Protein AF-A0A9D9BDE0-F1 (afdb_monomer)

Secondary structure (DSSP, 8-state):
---------------------------GGGTTTEEEPP-EEEEEEETTTTEEEEEEE---EES-----EEE--EEEEETTTTEEEEE--EEEEPPPTT----S-EESTT--EEEEEE----SEEEEEEETTEEEEEEEE-TTEEEEEE-HHHHHHHHHHHHH-SS--------

pLDDT: mean 73.69, std 22.0, range [29.47, 97.81]

Sequence (173 aa):
MKASTRRAYALLASLIANFPAIAHGGSQEQLEDLNRVPTQFHLDWKADTGVLTVTASTGCRSAHTGATLSDDLTVAIDQTANSIQISGSFLSRAQKQNRPRIGPTDCMGSKSRQITIDGVSSGTYRLLRDNKLVDDLPFQGTGFDYVIDRYQLRNRLNQGILSKGDVRGSARP

Foldseek 3Di:
DDDDDDDDDDDDDDPDPDDPPPPPDPDPVVQPQKDFAQKKWKWKAFQVFRKIKIKIKSAWDLDDDPWPWDWPWDWDADLVQQEIEIEIGTIGGDDDPPDDRDGDGDCVPMDMDMDMDGDHHFDWHFYHYPNFTLDIFGQDDRIGIDIDGSVSSVVSRVVSVVVPDDDDDDDDD

Mean predicted aligned error: 14.53 Å

Solvent-accessible surface area (backbone atoms only — not comparable to full-atom values): 10703 Å² total; per-residue (Å²): 137,90,83,87,85,89,86,78,89,82,85,83,80,77,82,74,83,74,72,82,80,80,69,86,65,77,58,74,78,75,53,75,56,43,39,79,44,69,51,26,42,34,41,41,35,36,54,89,72,15,34,37,38,39,37,40,29,47,52,64,41,66,30,86,58,94,50,65,69,50,66,60,66,44,77,50,76,39,81,88,77,30,33,35,41,41,35,70,40,45,30,27,57,62,74,65,90,91,65,80,88,75,56,64,73,34,58,75,77,45,52,72,49,77,48,78,43,74,75,50,74,75,46,68,27,39,34,24,46,79,87,36,71,67,48,77,43,69,40,49,82,77,44,35,82,48,75,45,49,42,64,58,49,51,51,40,58,50,47,64,67,55,72,80,64,78,96,71,88,74,88,76,133

Structure (mmCIF, N/CA/C/O backbone):
data_AF-A0A9D9BDE0-F1
#
_entry.id   AF-A0A9D9BDE0-F1
#
loop_
_atom_site.group_PDB
_atom_site.id
_atom_site.type_symbol
_atom_site.label_atom_id
_atom_site.label_alt_id
_atom_site.label_comp_id
_atom_site.label_asym_id
_atom_site.label_entity_id
_atom_site.label_seq_id
_atom_site.pdbx_PDB_ins_code
_atom_site.Cartn_x
_atom_site.Cartn_y
_atom_site.Cartn_z
_atom_site.occupancy
_atom_site.B_iso_or_equiv
_atom_site.auth_seq_id
_atom_site.auth_comp_id
_atom_site.auth_asym_id
_atom_site.auth_atom_id
_atom_site.pdbx_PDB_model_num
ATOM 1 N N . MET A 1 1 ? 63.501 16.754 52.890 1.00 38.00 1 MET A N 1
ATOM 2 C CA . MET A 1 1 ? 64.103 15.904 51.840 1.00 38.00 1 MET A CA 1
ATOM 3 C C . MET A 1 1 ? 63.061 15.678 50.751 1.00 38.00 1 MET A C 1
ATOM 5 O O . MET A 1 1 ? 61.961 15.256 51.071 1.00 38.00 1 MET A O 1
ATOM 9 N N . LYS A 1 2 ? 63.366 16.047 49.500 1.00 42.50 2 LYS A N 1
ATOM 10 C CA . LYS A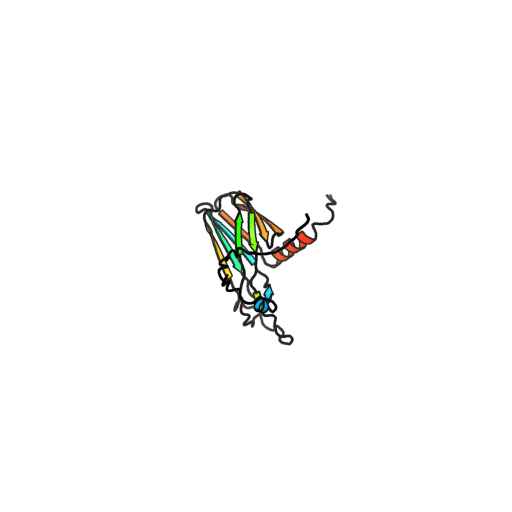 1 2 ? 62.565 15.713 48.309 1.00 42.50 2 LYS A CA 1
ATOM 11 C C . LYS A 1 2 ? 63.007 14.338 47.796 1.00 42.50 2 LYS A C 1
ATOM 13 O O . LYS A 1 2 ? 64.207 14.132 47.661 1.00 42.50 2 LYS A O 1
ATOM 18 N N . ALA A 1 3 ? 62.064 13.475 47.423 1.00 39.88 3 ALA A N 1
ATOM 19 C CA . ALA A 1 3 ? 62.286 12.402 46.455 1.00 39.88 3 ALA A CA 1
ATOM 20 C C . ALA A 1 3 ? 60.991 12.164 45.661 1.00 39.88 3 ALA A C 1
ATOM 22 O O . ALA A 1 3 ? 59.954 11.811 46.211 1.00 39.88 3 ALA A O 1
ATOM 23 N N . SER A 1 4 ? 61.068 12.438 44.361 1.00 45.25 4 SER A N 1
ATOM 24 C CA . SER A 1 4 ? 60.070 12.131 43.335 1.00 45.25 4 SER A CA 1
ATOM 25 C C . SER A 1 4 ? 60.320 10.714 42.827 1.00 45.25 4 SER A C 1
ATOM 27 O O . SER A 1 4 ? 61.485 10.394 42.622 1.00 45.25 4 SER A O 1
ATOM 29 N N . THR A 1 5 ? 59.292 9.932 42.478 1.00 45.97 5 THR A N 1
ATOM 30 C CA . THR A 1 5 ? 59.347 9.037 41.303 1.00 45.97 5 THR A CA 1
ATOM 31 C C . THR A 1 5 ? 57.932 8.733 40.796 1.00 45.97 5 THR A C 1
ATOM 33 O O . THR A 1 5 ? 57.074 8.255 41.528 1.00 45.97 5 THR A O 1
ATOM 36 N N . ARG A 1 6 ? 57.710 9.050 39.516 1.00 51.75 6 ARG A N 1
ATOM 37 C CA . ARG A 1 6 ? 56.549 8.704 38.682 1.00 51.75 6 ARG A CA 1
ATOM 38 C C . ARG A 1 6 ? 56.641 7.248 38.205 1.00 51.75 6 ARG A C 1
ATOM 40 O O . ARG A 1 6 ? 57.756 6.816 37.929 1.00 51.75 6 ARG A O 1
ATOM 47 N N . ARG A 1 7 ? 55.494 6.593 37.965 1.00 44.66 7 ARG A N 1
ATOM 48 C CA . ARG A 1 7 ? 55.167 5.578 36.917 1.00 44.66 7 ARG A CA 1
ATOM 49 C C . ARG A 1 7 ? 53.986 4.724 37.423 1.00 44.66 7 ARG A C 1
ATOM 51 O O . ARG A 1 7 ? 53.896 4.526 38.621 1.00 44.66 7 ARG A O 1
ATOM 58 N N . ALA A 1 8 ? 53.088 4.116 36.657 1.00 42.66 8 ALA A N 1
ATOM 59 C CA . ALA A 1 8 ? 52.639 4.147 35.265 1.00 42.66 8 ALA A CA 1
ATOM 60 C C . ALA A 1 8 ? 51.799 2.852 35.104 1.00 42.66 8 ALA A C 1
ATOM 62 O O . ALA A 1 8 ? 52.282 1.802 35.503 1.00 42.66 8 ALA A O 1
ATOM 63 N N . TYR A 1 9 ? 50.602 2.949 34.513 1.00 46.94 9 TYR A N 1
ATOM 64 C CA . TYR A 1 9 ? 49.805 1.888 33.860 1.00 46.94 9 TYR A CA 1
ATOM 65 C C . TYR A 1 9 ? 49.450 0.573 34.589 1.00 46.94 9 TYR A C 1
ATOM 67 O O . TYR A 1 9 ? 50.307 -0.247 34.889 1.00 46.94 9 TYR A O 1
ATOM 75 N N . ALA A 1 10 ? 48.148 0.264 34.606 1.00 45.72 10 ALA A N 1
ATOM 76 C CA . ALA A 1 10 ? 47.651 -1.024 34.111 1.00 45.72 10 ALA A CA 1
ATOM 77 C C . ALA A 1 10 ? 46.215 -0.852 33.586 1.00 45.72 10 ALA A C 1
ATOM 79 O O . ALA A 1 10 ? 45.292 -0.557 34.343 1.00 45.72 10 ALA A O 1
ATOM 80 N N . LEU A 1 11 ? 46.063 -0.984 32.265 1.00 43.41 11 LEU A N 1
ATOM 81 C CA . LEU A 1 11 ? 44.782 -1.078 31.573 1.00 43.41 11 LEU A CA 1
ATOM 82 C C . LEU A 1 11 ? 44.033 -2.327 32.050 1.00 43.41 11 LEU A C 1
ATOM 84 O O . LEU A 1 11 ? 44.563 -3.432 31.947 1.00 43.41 11 LEU A O 1
ATOM 88 N N . LEU A 1 12 ? 42.778 -2.169 32.460 1.00 45.06 12 LEU A N 1
ATOM 89 C CA . LEU A 1 12 ? 41.819 -3.270 32.472 1.00 45.06 12 LEU A CA 1
ATOM 90 C C . LEU A 1 12 ? 41.085 -3.261 31.131 1.00 45.06 12 LEU A C 1
ATOM 92 O O . LEU A 1 12 ? 40.208 -2.439 30.878 1.00 45.06 12 LEU A O 1
ATOM 96 N N . ALA A 1 13 ? 41.532 -4.158 30.256 1.00 44.84 13 ALA A N 1
ATOM 97 C CA . ALA A 1 13 ? 40.906 -4.477 28.987 1.00 44.84 13 ALA A CA 1
ATOM 98 C C . ALA A 1 13 ? 39.557 -5.165 29.240 1.00 44.84 13 ALA A C 1
ATOM 100 O O . ALA A 1 13 ? 39.497 -6.347 29.574 1.00 44.84 13 ALA A O 1
ATOM 101 N N . SER A 1 14 ? 38.464 -4.429 29.072 1.00 46.03 14 SER A N 1
ATOM 102 C CA . SER A 1 14 ? 37.136 -5.009 28.906 1.00 46.03 14 SER A CA 1
ATOM 103 C C . SER A 1 14 ? 37.012 -5.542 27.477 1.00 46.03 14 SER A C 1
ATOM 105 O O . SER A 1 14 ? 36.816 -4.799 26.517 1.00 46.03 14 SER A O 1
ATOM 107 N N . LEU A 1 15 ? 37.153 -6.861 27.341 1.00 44.31 15 LEU A N 1
ATOM 108 C CA . LEU A 1 15 ? 36.763 -7.624 26.158 1.00 44.31 15 LEU A CA 1
ATOM 109 C C . LEU A 1 15 ? 35.247 -7.494 25.962 1.00 44.31 15 LEU A C 1
ATOM 111 O O . LEU A 1 15 ? 34.463 -8.245 26.538 1.00 44.31 15 LEU A O 1
ATOM 115 N N . ILE A 1 16 ? 34.829 -6.530 25.144 1.00 51.59 16 ILE A N 1
ATOM 116 C CA . ILE A 1 16 ? 33.496 -6.538 24.548 1.00 51.59 16 ILE A CA 1
ATOM 117 C C . ILE A 1 16 ? 33.547 -7.565 23.419 1.00 51.59 16 ILE A C 1
ATOM 119 O O . ILE A 1 16 ? 34.170 -7.340 22.380 1.00 51.59 16 ILE A O 1
ATOM 123 N N . ALA A 1 17 ? 32.913 -8.714 23.646 1.00 50.12 17 ALA A N 1
ATOM 124 C CA . ALA A 1 17 ? 32.587 -9.671 22.603 1.00 50.12 17 ALA A CA 1
ATOM 125 C C . ALA A 1 17 ? 31.574 -9.020 21.648 1.00 50.12 17 ALA A C 1
ATOM 127 O O . ALA A 1 17 ? 30.362 -9.115 21.832 1.00 50.12 17 ALA A O 1
ATOM 128 N N . ASN A 1 18 ? 32.082 -8.308 20.643 1.00 44.12 18 ASN A N 1
ATOM 129 C CA . ASN A 1 18 ? 31.283 -7.892 19.503 1.00 44.12 18 ASN A CA 1
ATOM 130 C C . ASN A 1 18 ? 30.992 -9.136 18.665 1.00 44.12 18 ASN A C 1
ATOM 132 O O . ASN A 1 18 ? 31.865 -9.666 17.978 1.00 44.12 18 ASN A O 1
ATOM 136 N N . PHE A 1 19 ? 29.753 -9.609 18.759 1.00 45.56 19 PHE A N 1
ATOM 137 C CA . PHE A 1 19 ? 29.179 -10.550 17.811 1.00 45.56 19 PHE A CA 1
ATOM 138 C C . PHE A 1 19 ? 29.398 -10.017 16.388 1.00 45.56 19 PHE A C 1
ATOM 140 O O . PHE A 1 19 ? 29.124 -8.836 16.145 1.00 45.56 19 PHE A O 1
ATOM 147 N N . PRO A 1 20 ? 29.853 -10.837 15.426 1.00 41.59 20 PRO A N 1
ATOM 148 C CA . PRO A 1 20 ? 29.755 -10.442 14.038 1.00 41.59 20 PRO A CA 1
ATOM 149 C C . PRO A 1 20 ? 28.263 -10.347 13.718 1.00 41.59 20 PRO A C 1
ATOM 151 O O . PRO A 1 20 ? 27.555 -11.352 13.655 1.00 41.59 20 PRO A O 1
ATOM 154 N N . ALA A 1 21 ? 27.778 -9.122 13.535 1.00 47.56 21 ALA A N 1
ATOM 155 C CA . ALA A 1 21 ? 26.558 -8.881 12.797 1.00 47.56 21 ALA A CA 1
ATOM 156 C C . ALA A 1 21 ? 26.809 -9.378 11.370 1.00 47.56 21 ALA A C 1
ATOM 158 O O . ALA A 1 21 ? 27.250 -8.631 10.500 1.00 47.56 21 ALA A O 1
ATOM 159 N N . ILE A 1 22 ? 26.554 -10.664 11.128 1.00 41.25 22 ILE A N 1
ATOM 160 C CA . ILE A 1 22 ? 26.402 -11.205 9.780 1.00 41.25 22 ILE A CA 1
ATOM 161 C C . ILE A 1 22 ? 25.022 -10.749 9.297 1.00 41.25 22 ILE A C 1
ATOM 163 O O . ILE A 1 22 ? 24.088 -11.530 9.125 1.00 41.25 22 ILE A O 1
ATOM 167 N N . ALA A 1 23 ? 24.877 -9.435 9.133 1.00 40.53 23 ALA A N 1
ATOM 168 C CA . ALA A 1 23 ? 23.830 -8.879 8.312 1.00 40.53 23 ALA A CA 1
ATOM 169 C C . ALA A 1 23 ? 24.207 -9.242 6.877 1.00 40.53 23 ALA A C 1
ATOM 171 O O . ALA A 1 23 ? 25.150 -8.696 6.305 1.00 40.53 23 ALA A O 1
ATOM 172 N N . HIS A 1 24 ? 23.481 -10.207 6.318 1.00 44.16 24 HIS A N 1
ATOM 173 C CA . HIS A 1 24 ? 23.397 -10.436 4.883 1.00 44.16 24 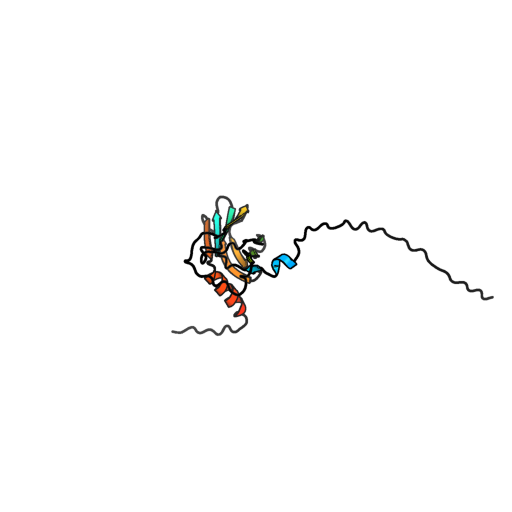HIS A CA 1
ATOM 174 C C . HIS A 1 24 ? 22.759 -9.196 4.239 1.00 44.16 24 HIS A C 1
ATOM 176 O O . HIS A 1 24 ? 21.585 -9.189 3.879 1.00 44.16 24 HIS A O 1
ATOM 182 N N . GLY A 1 25 ? 23.520 -8.108 4.161 1.00 39.81 25 GLY A N 1
ATOM 183 C CA . GLY A 1 25 ? 23.182 -6.944 3.368 1.00 39.81 25 GLY A CA 1
ATOM 184 C C . GLY A 1 25 ? 23.549 -7.262 1.932 1.00 39.81 25 GLY A C 1
ATOM 185 O O . GLY A 1 25 ? 24.724 -7.207 1.576 1.00 39.81 25 GLY A O 1
ATOM 186 N N . GLY A 1 26 ? 22.554 -7.634 1.122 1.00 37.19 26 GLY A N 1
ATOM 187 C CA . GLY A 1 26 ? 22.692 -7.588 -0.331 1.00 37.19 26 GLY A CA 1
ATOM 188 C C . GLY A 1 26 ? 23.313 -6.245 -0.701 1.00 37.19 26 GLY A C 1
ATOM 189 O O . GLY A 1 26 ? 22.857 -5.201 -0.230 1.00 37.19 26 GLY A O 1
ATOM 190 N N . SER A 1 27 ? 24.429 -6.299 -1.425 1.00 42.69 27 SER A N 1
ATOM 191 C CA . SER A 1 27 ? 25.283 -5.148 -1.672 1.00 42.69 27 SER A CA 1
ATOM 192 C C . SER A 1 27 ? 24.467 -3.987 -2.234 1.00 42.69 27 SER A C 1
ATOM 194 O O . SER A 1 27 ? 23.718 -4.130 -3.200 1.00 42.69 27 SER A O 1
ATOM 196 N N . GLN A 1 28 ? 24.634 -2.821 -1.620 1.00 44.78 28 GLN A N 1
ATOM 197 C CA . GLN A 1 28 ? 24.030 -1.554 -2.030 1.00 44.78 28 GLN A CA 1
ATOM 198 C C . GLN A 1 28 ? 24.299 -1.236 -3.522 1.00 44.78 28 GLN A C 1
ATOM 200 O O . GLN A 1 28 ? 23.466 -0.610 -4.171 1.00 44.78 28 GLN A O 1
ATOM 205 N N . GLU A 1 29 ? 25.378 -1.787 -4.094 1.00 43.50 29 GLU A N 1
ATOM 206 C CA . GLU A 1 29 ? 25.704 -1.769 -5.531 1.00 43.50 29 GLU A CA 1
ATOM 207 C C . GLU A 1 29 ? 24.644 -2.417 -6.445 1.00 43.50 29 GLU A C 1
ATOM 209 O O . GLU A 1 29 ? 24.540 -2.054 -7.612 1.00 43.50 29 GLU A O 1
ATOM 214 N N . GLN A 1 30 ? 23.817 -3.357 -5.969 1.00 49.00 30 GLN A N 1
ATOM 215 C CA . GLN A 1 30 ? 22.794 -3.995 -6.817 1.00 49.00 30 GLN A CA 1
ATOM 216 C C . GLN A 1 30 ? 21.562 -3.116 -7.074 1.00 49.00 30 GLN A C 1
ATOM 218 O O . GLN A 1 30 ? 20.770 -3.430 -7.968 1.00 49.00 30 GLN A O 1
ATOM 223 N N . LEU A 1 31 ? 21.382 -2.038 -6.304 1.00 53.25 31 LEU A N 1
ATOM 224 C CA . LEU A 1 31 ? 20.216 -1.157 -6.396 1.00 53.25 31 LEU A CA 1
ATOM 225 C C . LEU A 1 31 ? 20.459 0.085 -7.271 1.00 53.25 31 LEU A C 1
ATOM 227 O O . LEU A 1 31 ? 19.483 0.697 -7.699 1.00 53.25 31 LEU A O 1
ATOM 231 N N . GLU A 1 32 ? 21.712 0.443 -7.575 1.00 55.06 32 GLU A N 1
ATOM 232 C CA . GLU A 1 32 ? 22.044 1.681 -8.309 1.00 55.06 32 GLU A CA 1
ATOM 233 C C . GLU A 1 32 ? 21.553 1.673 -9.769 1.00 55.06 32 GLU A C 1
ATOM 235 O O . GLU A 1 32 ? 21.151 2.707 -10.298 1.00 55.06 32 GLU A O 1
ATOM 240 N N . ASP A 1 33 ? 21.459 0.494 -10.388 1.00 67.69 33 ASP A N 1
ATOM 241 C CA . ASP A 1 33 ? 20.940 0.321 -11.753 1.00 67.69 33 ASP A CA 1
ATOM 242 C C . ASP A 1 33 ? 19.419 0.075 -11.810 1.00 67.69 33 ASP A C 1
ATOM 244 O O . ASP A 1 33 ? 18.864 -0.235 -12.875 1.00 67.69 33 ASP A O 1
ATOM 248 N N . LEU A 1 34 ? 18.712 0.163 -10.677 1.00 72.94 34 LEU A N 1
ATOM 249 C CA . LEU A 1 34 ? 17.284 -0.132 -10.597 1.00 72.94 34 LEU A CA 1
ATOM 250 C C . LEU A 1 34 ? 16.428 1.137 -10.613 1.00 72.94 34 LEU A C 1
ATOM 252 O O . LEU A 1 34 ? 16.531 2.025 -9.776 1.00 72.94 34 LEU A O 1
ATOM 256 N N . ASN A 1 35 ? 15.482 1.175 -11.544 1.00 76.50 35 ASN A N 1
ATOM 257 C CA . ASN A 1 35 ? 14.461 2.205 -11.635 1.00 76.50 35 ASN A CA 1
ATOM 258 C C . ASN A 1 35 ? 13.175 1.758 -10.943 1.00 76.50 35 ASN A C 1
ATOM 260 O O . ASN A 1 35 ? 12.679 0.651 -11.191 1.00 76.50 35 ASN A O 1
ATOM 264 N N . ARG A 1 36 ? 12.580 2.664 -10.159 1.00 81.19 36 ARG A N 1
ATOM 265 C CA . ARG A 1 36 ? 11.243 2.476 -9.586 1.00 81.19 36 ARG A CA 1
ATOM 266 C C . ARG A 1 36 ? 10.204 2.334 -10.695 1.00 81.19 36 ARG A C 1
ATOM 268 O O . ARG A 1 36 ? 10.132 3.143 -11.622 1.00 81.19 36 ARG A O 1
ATOM 275 N N . VAL A 1 37 ? 9.376 1.307 -10.583 1.00 83.06 37 VAL A N 1
ATOM 276 C CA . VAL A 1 37 ? 8.278 1.037 -11.506 1.00 83.06 37 VAL A CA 1
ATOM 277 C C . VAL A 1 37 ? 6.997 1.667 -10.958 1.00 83.06 37 VAL A C 1
ATOM 279 O O . VAL A 1 37 ? 6.656 1.440 -9.795 1.00 83.06 37 VAL A O 1
ATOM 282 N N . PRO A 1 38 ? 6.250 2.430 -11.777 1.00 84.31 38 PRO A N 1
ATOM 283 C CA . PRO A 1 38 ? 4.943 2.938 -11.382 1.00 84.31 38 PRO A CA 1
ATOM 284 C C . PRO A 1 38 ? 4.035 1.801 -10.903 1.00 84.31 38 PRO A C 1
ATOM 286 O O . PRO A 1 38 ? 3.794 0.843 -11.638 1.00 84.31 38 PRO A O 1
ATOM 289 N N . THR A 1 39 ? 3.551 1.928 -9.670 1.00 87.88 39 THR A N 1
ATOM 290 C CA . THR A 1 39 ? 2.808 0.891 -8.949 1.00 87.88 39 THR A CA 1
ATOM 291 C C . THR A 1 39 ? 1.424 1.423 -8.592 1.00 87.88 39 THR A C 1
ATOM 293 O O . THR A 1 39 ? 1.300 2.556 -8.130 1.00 87.88 39 THR A O 1
ATOM 296 N N . GLN A 1 40 ? 0.401 0.617 -8.844 1.00 91.00 40 GLN A N 1
ATOM 297 C CA . GLN A 1 40 ? -0.971 0.818 -8.388 1.00 91.00 40 GLN A CA 1
ATOM 298 C C . GLN A 1 40 ? -1.170 0.071 -7.069 1.00 91.00 40 GLN A C 1
ATOM 300 O O . GLN A 1 40 ? -0.624 -1.023 -6.907 1.00 91.00 40 GLN A O 1
ATOM 305 N N . PHE A 1 41 ? -1.978 0.629 -6.169 1.00 94.25 41 PHE A N 1
ATOM 306 C CA . PHE A 1 41 ? -2.362 -0.029 -4.924 1.00 94.25 41 PHE A CA 1
ATOM 307 C C . PHE A 1 41 ? -3.871 -0.216 -4.857 1.00 94.25 41 PHE A C 1
ATOM 309 O O . PHE A 1 41 ? -4.638 0.666 -5.238 1.00 94.25 41 PHE A O 1
ATOM 316 N N . HIS A 1 42 ? -4.273 -1.373 -4.358 1.00 96.44 42 HIS A N 1
ATOM 317 C CA . HIS A 1 42 ? -5.644 -1.729 -4.038 1.00 96.44 42 HIS A CA 1
ATOM 318 C C . HIS A 1 42 ? -5.682 -2.171 -2.578 1.00 96.44 42 HIS A C 1
ATOM 320 O O . HIS A 1 42 ? -4.890 -3.019 -2.176 1.00 96.44 42 HIS A O 1
ATOM 326 N N . LEU A 1 43 ? -6.529 -1.534 -1.783 1.00 97.44 43 LEU A N 1
ATOM 327 C CA . LEU A 1 43 ? -6.724 -1.796 -0.369 1.00 97.44 43 LEU A CA 1
ATOM 328 C C . LEU A 1 43 ? -8.156 -2.297 -0.184 1.00 97.44 43 LEU A C 1
ATOM 330 O O . LEU A 1 43 ? -9.096 -1.568 -0.484 1.00 97.44 43 LEU A O 1
ATOM 334 N N . ASP A 1 44 ? -8.299 -3.522 0.308 1.00 97.56 44 ASP A N 1
ATOM 335 C CA . ASP A 1 44 ? -9.581 -4.147 0.633 1.00 97.56 44 ASP A CA 1
ATOM 336 C C . ASP A 1 44 ? -9.594 -4.499 2.120 1.00 97.56 44 ASP A C 1
ATOM 338 O O . ASP A 1 44 ? -8.781 -5.303 2.577 1.00 97.56 44 ASP A O 1
ATOM 342 N N . TRP A 1 45 ? -10.485 -3.877 2.884 1.00 97.81 45 TRP A N 1
ATOM 343 C CA . TRP A 1 45 ? -10.683 -4.152 4.302 1.00 97.81 45 TRP A CA 1
ATOM 344 C C . TRP A 1 45 ? -12.056 -4.767 4.538 1.00 97.81 45 TRP A C 1
ATOM 346 O O . TRP A 1 45 ? -13.074 -4.287 4.033 1.00 97.81 45 TRP A O 1
ATOM 356 N N . LYS A 1 46 ? -12.087 -5.827 5.341 1.00 97.19 46 LYS A N 1
ATOM 357 C CA . LYS A 1 46 ? -13.304 -6.553 5.697 1.00 97.19 46 LYS A CA 1
ATOM 358 C C . LYS A 1 46 ? -13.620 -6.337 7.173 1.00 97.19 46 LYS A C 1
ATOM 360 O O . LYS A 1 46 ? -12.817 -6.681 8.037 1.00 97.19 46 LYS A O 1
ATOM 365 N N . ALA A 1 47 ? -14.784 -5.754 7.462 1.00 94.94 47 ALA A N 1
ATOM 366 C CA . ALA A 1 47 ? -15.154 -5.350 8.820 1.00 94.94 47 ALA A CA 1
ATOM 367 C C . ALA A 1 47 ? -15.430 -6.538 9.755 1.00 94.94 47 ALA A C 1
ATOM 369 O O . ALA A 1 47 ? -15.183 -6.459 10.953 1.00 94.94 47 ALA A O 1
ATOM 370 N N . ASP A 1 48 ? -15.940 -7.635 9.200 1.00 94.19 48 ASP A N 1
ATOM 371 C CA . ASP A 1 48 ? -16.288 -8.867 9.910 1.00 94.19 48 ASP A CA 1
ATOM 372 C C . ASP A 1 48 ? -15.063 -9.629 10.434 1.00 94.19 48 ASP A C 1
ATOM 374 O O . ASP A 1 48 ? 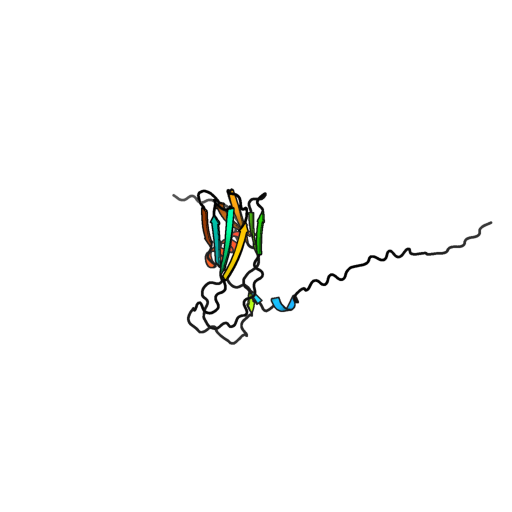-15.107 -10.225 11.508 1.00 94.19 48 ASP A O 1
ATOM 378 N N . THR A 1 49 ? -13.966 -9.590 9.685 1.00 95.44 49 THR A N 1
ATOM 379 C CA . THR A 1 49 ? -12.715 -10.290 10.000 1.00 95.44 49 THR A CA 1
ATOM 380 C C . THR A 1 49 ? -11.620 -9.350 10.505 1.00 95.44 49 THR A C 1
ATOM 382 O O . THR A 1 49 ? -10.635 -9.805 11.083 1.00 95.44 49 THR A O 1
ATOM 385 N N . GLY A 1 50 ? -11.769 -8.037 10.299 1.00 95.06 50 GLY A N 1
ATOM 386 C CA . GLY A 1 50 ? -10.732 -7.045 10.581 1.00 95.06 50 GLY A CA 1
ATOM 387 C C . GLY A 1 50 ? -9.499 -7.203 9.689 1.00 95.06 50 GLY A C 1
ATOM 388 O O . GLY A 1 50 ? -8.416 -6.751 10.052 1.00 95.06 50 GLY A O 1
ATOM 389 N N . VAL A 1 51 ? -9.623 -7.881 8.547 1.00 97.31 51 VAL A N 1
ATOM 390 C CA . VAL A 1 51 ? -8.496 -8.153 7.652 1.00 97.31 51 VAL A CA 1
ATOM 391 C C . VAL A 1 51 ? -8.374 -7.032 6.630 1.00 97.31 51 VAL A C 1
ATOM 393 O O . VAL A 1 51 ? -9.325 -6.747 5.903 1.00 97.31 51 VAL A O 1
ATOM 396 N N . LEU A 1 52 ? -7.191 -6.420 6.549 1.00 97.56 52 LEU A N 1
ATOM 397 C CA . LEU A 1 52 ? -6.796 -5.513 5.475 1.00 97.56 52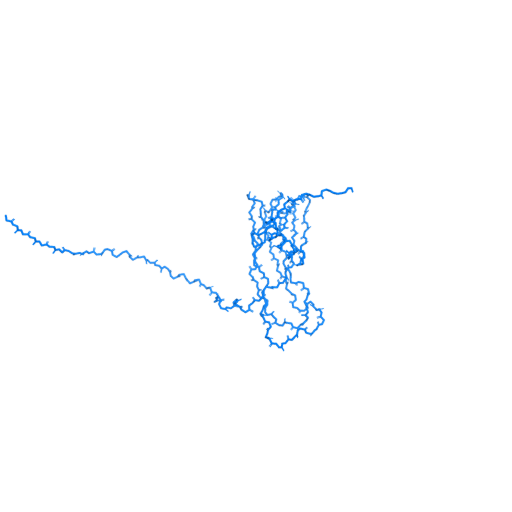 LEU A CA 1
ATOM 398 C C . LEU A 1 52 ? -5.880 -6.249 4.496 1.00 97.56 52 LEU A C 1
ATOM 400 O O . LEU A 1 52 ? -4.790 -6.696 4.848 1.00 97.56 52 LEU A O 1
ATOM 404 N N . THR A 1 53 ? -6.293 -6.307 3.239 1.00 97.75 53 THR A N 1
ATOM 405 C CA . THR A 1 53 ? -5.491 -6.785 2.119 1.00 97.75 53 THR A CA 1
ATOM 406 C C . THR A 1 53 ? -4.990 -5.600 1.307 1.00 97.75 53 THR A C 1
ATOM 408 O O . THR A 1 53 ? -5.781 -4.822 0.782 1.00 97.75 53 THR A O 1
ATOM 411 N N . VAL A 1 54 ? -3.674 -5.487 1.145 1.00 97.12 54 VAL A N 1
ATOM 412 C CA . VAL A 1 54 ? -3.034 -4.507 0.264 1.00 97.12 54 VAL A CA 1
ATOM 413 C C . VAL A 1 54 ? -2.417 -5.229 -0.925 1.00 97.12 54 VAL A C 1
ATOM 415 O O . VAL A 1 54 ? -1.454 -5.983 -0.785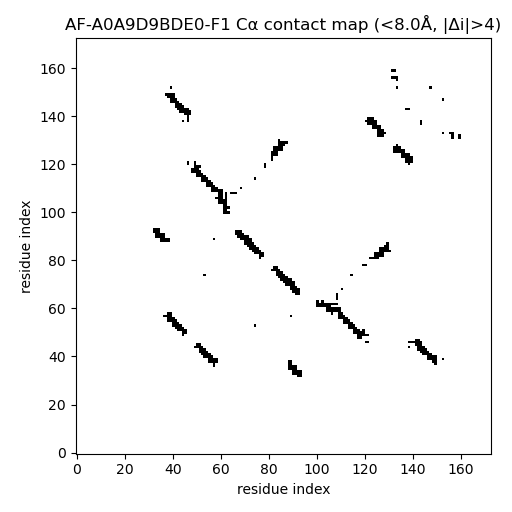 1.00 97.12 54 VAL A O 1
ATOM 418 N N . THR A 1 55 ? -2.945 -4.967 -2.113 1.00 96.06 55 THR A N 1
ATOM 419 C CA . THR A 1 55 ? -2.431 -5.483 -3.379 1.00 96.06 55 THR A CA 1
ATOM 420 C C . THR A 1 55 ? -1.706 -4.378 -4.131 1.00 96.06 55 THR A C 1
ATOM 422 O O . THR A 1 55 ? -2.304 -3.401 -4.578 1.00 96.06 55 THR A O 1
ATOM 425 N N . ALA A 1 56 ? -0.401 -4.541 -4.308 1.00 93.81 56 ALA A N 1
ATOM 426 C CA . ALA A 1 56 ? 0.425 -3.698 -5.158 1.00 93.81 56 ALA A CA 1
ATOM 427 C C . ALA A 1 56 ? 0.566 -4.348 -6.537 1.00 93.81 56 ALA A C 1
ATOM 429 O O . ALA A 1 56 ? 0.853 -5.542 -6.623 1.00 93.81 56 ALA A O 1
ATOM 430 N N . SER A 1 57 ? 0.419 -3.589 -7.623 1.00 91.06 57 SER A N 1
ATOM 431 C CA . SER A 1 57 ? 0.605 -4.118 -8.978 1.00 91.06 57 SER A CA 1
ATOM 432 C C . SER A 1 57 ? 1.300 -3.140 -9.918 1.00 91.06 57 SER A C 1
ATOM 434 O O . SER A 1 57 ? 1.110 -1.926 -9.852 1.00 91.06 57 SER A O 1
ATOM 436 N N . THR A 1 58 ? 2.100 -3.664 -10.846 1.00 86.44 58 THR A N 1
ATOM 437 C CA . THR A 1 58 ? 2.735 -2.846 -11.894 1.00 86.44 58 THR A CA 1
ATOM 438 C C . THR A 1 58 ? 1.793 -2.534 -13.063 1.00 86.44 58 THR A C 1
ATOM 440 O O . THR A 1 58 ? 2.163 -1.765 -13.953 1.00 86.44 58 THR A O 1
ATOM 443 N N . GLY A 1 59 ? 0.616 -3.173 -13.113 1.00 83.50 59 GLY A N 1
ATOM 444 C CA . GLY A 1 59 ? -0.279 -3.199 -14.273 1.00 83.50 59 GLY A CA 1
ATOM 445 C C . GLY A 1 59 ? 0.381 -3.765 -15.539 1.00 83.50 59 GLY A C 1
ATOM 446 O O . GLY A 1 59 ? 1.523 -4.236 -15.506 1.00 83.50 59 GLY A O 1
ATOM 447 N N . CYS A 1 60 ? -0.328 -3.684 -16.667 1.00 79.12 60 CYS A N 1
ATOM 448 C CA . CYS A 1 60 ? 0.236 -4.009 -17.980 1.00 79.12 60 CYS A CA 1
ATOM 449 C C . CYS A 1 60 ? 1.260 -2.938 -18.396 1.00 79.12 60 CYS A C 1
ATOM 451 O O . CYS A 1 60 ? 1.149 -1.762 -18.009 1.00 79.12 60 CYS A O 1
ATOM 453 N N . ARG A 1 61 ? 2.295 -3.361 -19.129 1.00 71.75 61 ARG A N 1
ATOM 454 C CA . ARG A 1 61 ? 3.472 -2.555 -19.490 1.00 71.75 61 ARG A CA 1
ATOM 455 C C . ARG A 1 61 ? 3.787 -2.768 -20.973 1.00 71.75 61 ARG A C 1
ATOM 457 O O . ARG A 1 61 ? 3.423 -3.783 -21.544 1.00 71.75 61 ARG A O 1
ATOM 464 N N . SER A 1 62 ? 4.434 -1.808 -21.628 1.00 65.81 62 SER A N 1
ATOM 465 C CA . SER A 1 62 ? 4.915 -2.014 -23.005 1.00 65.81 62 SER A CA 1
ATOM 466 C C . SER A 1 62 ? 5.840 -3.239 -23.060 1.00 65.81 62 SER A C 1
ATOM 468 O O . SER A 1 62 ? 6.798 -3.302 -22.284 1.00 65.81 62 SER A O 1
ATOM 470 N N . ALA A 1 63 ? 5.496 -4.191 -23.931 1.00 50.09 63 ALA A N 1
ATOM 471 C CA . ALA A 1 63 ? 6.039 -5.544 -24.019 1.00 50.09 63 ALA A CA 1
ATOM 472 C C . ALA A 1 63 ? 7.564 -5.600 -24.205 1.00 50.09 63 ALA A C 1
ATOM 474 O O . ALA A 1 63 ? 8.1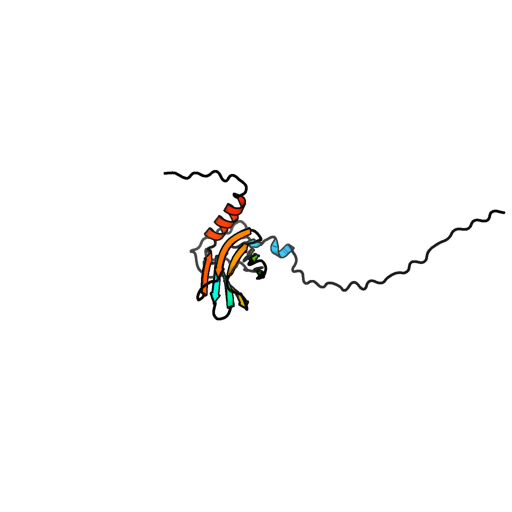83 -4.688 -24.756 1.00 50.09 63 ALA A O 1
ATOM 475 N N . HIS A 1 64 ? 8.145 -6.733 -23.796 1.00 50.66 64 HIS A N 1
ATOM 476 C CA . HIS A 1 64 ? 9.558 -7.132 -23.941 1.00 50.66 64 HIS A CA 1
ATOM 477 C C . HIS A 1 64 ? 10.565 -6.505 -22.978 1.00 50.66 64 HIS A C 1
ATOM 479 O O . HIS A 1 64 ? 11.675 -6.116 -23.353 1.00 50.66 64 HIS A O 1
ATOM 485 N N . THR A 1 65 ? 10.248 -6.520 -21.688 1.00 48.44 65 THR A N 1
ATOM 486 C CA . THR A 1 65 ? 11.289 -6.399 -20.670 1.00 48.44 65 THR A CA 1
ATOM 487 C C . THR A 1 65 ? 11.347 -7.679 -19.858 1.00 48.44 65 THR A C 1
ATOM 489 O O . THR A 1 65 ? 10.550 -7.862 -18.943 1.00 48.44 65 THR A O 1
ATOM 492 N N . GLY A 1 66 ? 12.361 -8.512 -20.112 1.00 47.59 66 GLY A N 1
ATOM 493 C CA . GLY A 1 66 ? 12.934 -9.427 -19.114 1.00 47.59 66 GLY A CA 1
ATOM 494 C C . GLY A 1 66 ? 13.567 -8.653 -17.950 1.00 47.59 66 GLY A C 1
ATOM 495 O O . GLY A 1 66 ? 14.681 -8.938 -17.527 1.00 47.59 66 GLY A O 1
ATOM 496 N N . ALA A 1 67 ? 12.892 -7.598 -17.490 1.00 55.94 67 ALA A N 1
ATOM 497 C CA . ALA A 1 67 ? 13.257 -6.856 -16.315 1.00 55.94 67 ALA A CA 1
ATOM 498 C C . ALA A 1 67 ? 12.971 -7.778 -15.142 1.00 55.94 67 ALA A C 1
ATOM 500 O O . ALA A 1 67 ? 11.811 -8.042 -14.823 1.00 55.94 67 ALA A O 1
ATOM 501 N N . THR A 1 68 ? 14.030 -8.274 -14.512 1.00 56.28 68 THR A N 1
ATOM 502 C CA . THR A 1 68 ? 13.927 -8.785 -13.154 1.00 56.28 68 THR A CA 1
ATOM 503 C C . THR A 1 68 ? 13.265 -7.695 -12.328 1.00 56.28 68 THR A C 1
ATOM 505 O O . THR A 1 68 ? 13.809 -6.598 -12.186 1.00 56.28 68 THR A O 1
ATOM 508 N N . LEU A 1 69 ? 12.047 -7.988 -11.891 1.00 66.62 69 LEU A N 1
ATOM 509 C CA . LEU A 1 69 ? 11.295 -7.159 -10.976 1.00 66.62 69 LEU A CA 1
ATOM 510 C C . LEU A 1 69 ? 11.561 -7.724 -9.591 1.00 66.62 69 LEU A C 1
ATOM 512 O O . LEU A 1 69 ? 11.028 -8.780 -9.254 1.00 66.62 69 LEU A O 1
ATOM 516 N N . SER A 1 70 ? 12.452 -7.072 -8.852 1.00 69.50 70 SER A N 1
ATOM 517 C CA . SER A 1 70 ? 12.483 -7.192 -7.397 1.00 69.50 70 SER A CA 1
ATOM 518 C C . SER A 1 70 ? 11.539 -6.151 -6.809 1.00 69.50 70 SER A C 1
ATOM 520 O O . SER A 1 70 ? 11.084 -5.237 -7.506 1.00 69.50 70 SER A O 1
ATOM 522 N N . ASP A 1 71 ? 11.229 -6.281 -5.531 1.00 83.00 71 ASP A N 1
ATOM 523 C CA . ASP A 1 71 ? 10.506 -5.253 -4.810 1.00 83.00 71 ASP A CA 1
ATOM 524 C C . ASP A 1 71 ? 10.977 -5.182 -3.360 1.00 83.00 71 ASP A C 1
ATOM 526 O O . ASP A 1 71 ? 11.397 -6.177 -2.773 1.00 83.00 71 ASP A O 1
ATOM 530 N N . ASP A 1 72 ? 10.926 -3.980 -2.805 1.00 84.38 72 ASP A N 1
ATOM 531 C CA . ASP A 1 72 ? 11.175 -3.665 -1.398 1.00 84.38 72 ASP A CA 1
ATOM 532 C C . ASP A 1 72 ? 9.876 -3.190 -0.721 1.00 84.38 72 ASP A C 1
ATOM 534 O O . ASP A 1 72 ? 9.895 -2.420 0.240 1.00 84.38 72 ASP A O 1
ATOM 538 N N . LEU A 1 73 ? 8.723 -3.633 -1.245 1.00 89.25 73 LEU A N 1
ATOM 539 C CA . LEU A 1 73 ? 7.416 -3.205 -0.760 1.00 89.25 73 LEU A CA 1
ATOM 540 C C . LEU A 1 73 ? 7.217 -3.619 0.696 1.00 89.25 73 LEU A C 1
ATOM 542 O O . LEU A 1 73 ? 7.380 -4.785 1.072 1.00 89.25 73 LEU A O 1
ATOM 546 N N . THR A 1 74 ? 6.807 -2.648 1.500 1.00 92.44 74 THR A N 1
ATOM 547 C CA . THR A 1 74 ? 6.465 -2.828 2.909 1.00 92.44 74 THR A CA 1
ATOM 548 C C . THR A 1 74 ? 5.177 -2.082 3.214 1.00 92.44 74 THR A C 1
ATOM 550 O O . THR A 1 74 ? 4.927 -1.004 2.671 1.00 92.44 74 THR A O 1
ATOM 553 N N . VAL A 1 75 ? 4.354 -2.677 4.075 1.00 95.19 75 VAL A N 1
ATOM 554 C CA . VAL A 1 75 ? 3.147 -2.055 4.616 1.00 95.19 75 VAL A CA 1
ATOM 555 C C . VAL A 1 75 ? 3.221 -2.182 6.127 1.00 95.19 75 VAL A C 1
ATOM 557 O O . VAL A 1 75 ? 3.423 -3.279 6.643 1.00 95.19 75 VAL A O 1
ATOM 560 N N . ALA A 1 76 ? 3.081 -1.063 6.823 1.00 95.44 76 ALA A N 1
ATOM 561 C CA . ALA A 1 76 ? 2.994 -1.011 8.272 1.00 95.44 76 ALA A CA 1
ATOM 562 C C . ALA A 1 76 ? 1.707 -0.291 8.667 1.00 95.44 76 ALA A C 1
ATOM 564 O O . ALA A 1 76 ? 1.325 0.691 8.030 1.00 95.44 76 ALA A O 1
ATOM 565 N N . ILE A 1 77 ? 1.054 -0.774 9.720 1.00 95.94 77 ILE A N 1
ATOM 566 C CA . ILE A 1 77 ? -0.116 -0.127 10.303 1.00 95.94 77 ILE A CA 1
ATOM 567 C C . ILE A 1 77 ? 0.196 0.285 11.738 1.00 95.94 77 ILE A C 1
ATOM 569 O O . ILE A 1 77 ? 0.727 -0.502 12.519 1.00 95.94 77 ILE A O 1
ATOM 573 N N . ASP A 1 78 ? -0.144 1.521 12.075 1.00 96.06 78 ASP A N 1
ATOM 574 C CA . ASP A 1 78 ? -0.169 2.018 13.444 1.00 96.06 78 ASP A CA 1
ATOM 575 C C . ASP A 1 78 ? -1.623 2.334 13.795 1.00 96.06 78 ASP A C 1
ATOM 577 O O . ASP A 1 78 ? -2.185 3.335 13.342 1.00 96.06 78 ASP A O 1
ATOM 581 N N . GLN A 1 79 ? -2.234 1.451 14.586 1.00 93.38 79 GLN A N 1
ATOM 582 C CA . GLN A 1 79 ? -3.620 1.599 15.035 1.00 93.38 79 GLN A CA 1
ATOM 583 C C . GLN A 1 79 ? -3.782 2.659 16.132 1.00 93.38 79 GLN A C 1
ATOM 585 O O . GLN A 1 79 ? -4.885 3.135 16.361 1.00 93.38 79 GLN A O 1
ATOM 590 N N . THR A 1 80 ? -2.701 3.065 16.804 1.00 95.31 80 THR A N 1
ATOM 591 C CA . THR A 1 80 ? -2.763 4.135 17.813 1.00 95.31 80 THR A CA 1
ATOM 592 C C . THR A 1 80 ? -2.765 5.498 17.129 1.00 95.31 80 THR A C 1
ATOM 594 O O . THR A 1 80 ? -3.528 6.389 17.494 1.00 95.31 80 THR A O 1
ATOM 597 N N . ALA A 1 81 ? -1.933 5.658 16.097 1.00 95.31 81 ALA A N 1
ATOM 598 C CA . ALA A 1 81 ? -1.852 6.881 15.301 1.00 95.31 81 ALA A CA 1
ATOM 599 C C . ALA A 1 81 ? -2.856 6.938 14.133 1.00 95.31 81 ALA A C 1
ATOM 601 O O . ALA A 1 81 ? -2.869 7.936 13.397 1.00 95.31 81 ALA A O 1
ATOM 602 N N . ASN A 1 82 ? -3.656 5.877 13.952 1.00 96.12 82 ASN A N 1
ATOM 603 C CA . ASN A 1 82 ? -4.543 5.644 12.812 1.00 96.12 82 ASN A CA 1
ATOM 604 C C . ASN A 1 82 ? -3.842 5.942 11.481 1.00 96.12 82 ASN A C 1
ATOM 606 O O . ASN A 1 82 ? -4.235 6.836 10.728 1.00 96.12 82 ASN A O 1
ATOM 610 N N . SER A 1 83 ? -2.745 5.236 11.211 1.00 96.88 83 SER A N 1
ATOM 611 C CA . SER A 1 83 ? -1.965 5.437 9.989 1.00 96.88 83 SER A CA 1
ATOM 612 C C . SER A 1 83 ? -1.555 4.128 9.333 1.00 96.88 83 SER A C 1
ATOM 614 O O . SER A 1 83 ? -1.277 3.135 10.003 1.00 96.88 83 SER A O 1
ATOM 616 N N . ILE A 1 84 ? -1.523 4.143 8.004 1.00 97.12 84 ILE A N 1
ATOM 617 C CA . ILE A 1 84 ? -1.056 3.047 7.160 1.00 97.12 84 ILE A CA 1
ATOM 618 C C . ILE A 1 84 ? 0.098 3.597 6.336 1.00 97.12 84 ILE A C 1
ATOM 620 O O . ILE A 1 84 ? -0.094 4.490 5.517 1.00 97.12 84 ILE A O 1
ATOM 624 N N . GLN A 1 85 ? 1.294 3.064 6.538 1.00 96.81 85 GLN A N 1
ATOM 625 C CA . GLN A 1 85 ? 2.485 3.433 5.791 1.00 96.81 85 GLN A CA 1
ATOM 626 C C . GLN A 1 85 ? 2.770 2.370 4.736 1.00 96.81 85 GLN A C 1
ATOM 628 O O . GLN A 1 85 ? 3.017 1.213 5.067 1.00 96.81 85 GLN A O 1
ATOM 633 N N . ILE A 1 86 ? 2.823 2.778 3.471 1.00 94.75 86 ILE A N 1
ATOM 634 C CA . ILE A 1 86 ? 3.303 1.946 2.370 1.00 94.75 86 ILE A CA 1
ATOM 635 C C . ILE A 1 86 ? 4.646 2.504 1.896 1.00 94.75 86 ILE A C 1
ATOM 637 O O . ILE A 1 86 ? 4.714 3.635 1.420 1.00 94.75 86 ILE A O 1
ATOM 641 N N . SER A 1 87 ? 5.713 1.713 1.931 1.00 91.25 87 SER A N 1
ATOM 642 C CA . SER A 1 87 ? 7.049 2.123 1.462 1.00 91.25 87 SER A CA 1
ATOM 643 C C . SER A 1 87 ? 7.593 1.146 0.414 1.00 91.25 87 SER A C 1
ATOM 645 O O . SER A 1 87 ? 7.013 0.082 0.188 1.00 91.25 87 SER A O 1
ATOM 647 N N . GLY A 1 88 ? 8.663 1.532 -0.285 1.00 87.50 88 GLY A N 1
ATOM 648 C CA . GLY A 1 88 ? 9.304 0.700 -1.320 1.00 87.50 88 GLY A CA 1
ATOM 649 C C . GLY A 1 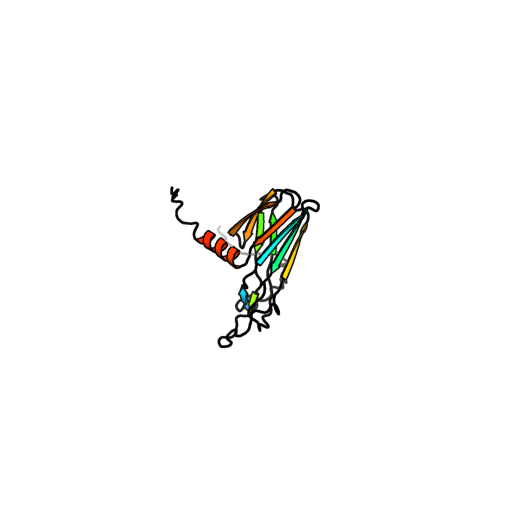88 ? 8.508 0.628 -2.626 1.00 87.50 88 GLY A C 1
ATOM 650 O O . GLY A 1 88 ? 7.464 1.242 -2.746 1.00 87.50 88 GLY A O 1
ATOM 651 N N . SER A 1 89 ? 8.953 -0.067 -3.658 1.00 84.81 89 SER A N 1
ATOM 652 C CA . SER A 1 89 ? 8.322 -0.139 -4.977 1.00 84.81 89 SER A CA 1
ATOM 653 C C . SER A 1 89 ? 8.719 -1.437 -5.671 1.00 84.81 89 SER A C 1
ATOM 655 O O . SER A 1 89 ? 9.700 -2.075 -5.310 1.00 84.81 89 SER A O 1
ATOM 657 N N . PHE A 1 90 ? 8.028 -1.788 -6.754 1.00 87.38 90 PHE A N 1
ATOM 658 C CA . PHE A 1 90 ? 8.655 -2.655 -7.747 1.00 87.38 90 PHE A CA 1
ATOM 659 C C . PHE A 1 90 ? 9.847 -1.926 -8.378 1.00 87.38 90 PHE A C 1
ATOM 661 O O . PHE A 1 90 ? 9.765 -0.727 -8.675 1.00 87.38 90 PHE A O 1
ATOM 668 N N . LEU A 1 91 ? 10.937 -2.650 -8.594 1.00 84.31 91 LEU A N 1
ATOM 669 C CA . LEU A 1 91 ? 12.207 -2.155 -9.106 1.00 84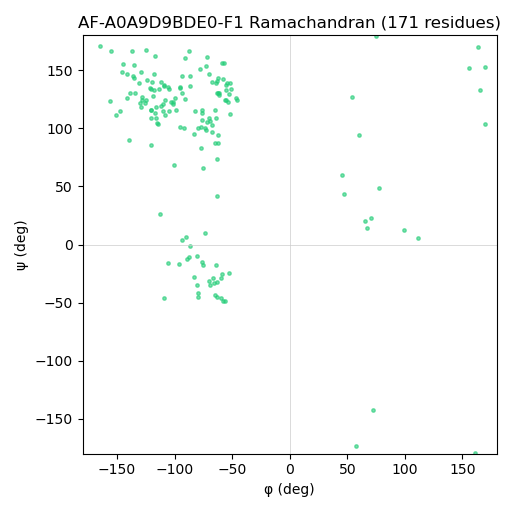.31 91 LEU A CA 1
ATOM 670 C C . LEU A 1 91 ? 12.555 -2.894 -10.392 1.00 84.31 91 LEU A C 1
ATOM 672 O O . LEU A 1 91 ? 12.445 -4.110 -10.459 1.00 84.31 91 LEU A O 1
ATOM 676 N N . SER A 1 92 ? 12.982 -2.179 -11.429 1.00 79.06 92 SER A N 1
ATOM 677 C CA . SER A 1 92 ? 13.395 -2.785 -12.700 1.00 79.06 92 SER A CA 1
ATOM 678 C C . SER A 1 92 ? 14.733 -2.239 -13.154 1.00 79.06 92 SER A C 1
ATOM 680 O O . SER A 1 92 ? 14.944 -1.031 -13.093 1.00 79.06 92 SER A O 1
ATOM 682 N N . ARG A 1 93 ? 15.613 -3.099 -13.672 1.00 74.50 93 ARG A N 1
ATOM 683 C CA . ARG A 1 93 ? 16.891 -2.651 -14.244 1.00 74.50 93 ARG A CA 1
ATOM 684 C C . ARG A 1 93 ? 16.679 -1.609 -15.340 1.00 74.50 93 ARG A C 1
ATOM 686 O O . ARG A 1 93 ? 15.785 -1.754 -16.181 1.00 74.50 93 ARG A O 1
ATOM 693 N N . ALA A 1 94 ? 17.512 -0.571 -15.324 1.00 63.78 94 ALA A N 1
ATOM 694 C CA . ALA A 1 94 ? 17.612 0.398 -16.401 1.00 63.78 94 ALA A CA 1
ATOM 695 C C . ALA A 1 94 ? 17.829 -0.329 -17.729 1.00 63.78 94 ALA A C 1
ATOM 697 O O . ALA A 1 94 ? 18.568 -1.313 -17.820 1.00 63.78 94 ALA A O 1
ATOM 698 N N . GLN A 1 95 ? 17.158 0.138 -18.780 1.00 64.81 95 GLN A N 1
ATOM 699 C CA . GLN A 1 95 ? 17.485 -0.367 -20.102 1.00 64.81 95 GLN A CA 1
ATOM 700 C C . GLN A 1 95 ? 18.884 0.099 -20.477 1.00 64.81 95 GLN A C 1
ATOM 702 O O . GLN A 1 95 ? 19.239 1.256 -20.258 1.00 64.81 95 GLN A O 1
ATOM 707 N N . LYS A 1 96 ? 19.653 -0.794 -21.104 1.00 61.34 96 LYS A N 1
ATOM 708 C CA . LYS A 1 96 ? 20.866 -0.388 -21.808 1.00 61.34 96 LYS A CA 1
ATOM 709 C C . LYS A 1 96 ? 20.474 0.689 -22.824 1.00 61.34 96 LYS A C 1
ATOM 711 O O . LYS A 1 96 ? 19.570 0.457 -23.635 1.00 61.34 96 LYS A O 1
ATOM 716 N N . GLN A 1 97 ? 21.124 1.851 -22.749 1.00 55.91 97 GLN A N 1
ATOM 717 C CA . GLN A 1 97 ? 21.026 2.902 -23.763 1.00 55.91 97 GLN A CA 1
ATOM 718 C C . GLN A 1 97 ? 21.185 2.225 -25.140 1.00 55.91 97 GLN A C 1
ATOM 720 O O . GLN A 1 97 ? 22.118 1.446 -25.317 1.00 55.91 97 GLN A O 1
ATOM 725 N N . ASN A 1 98 ? 20.236 2.438 -26.063 1.00 56.94 98 ASN A N 1
ATOM 726 C CA . ASN A 1 98 ? 20.131 1.844 -27.419 1.00 56.94 98 ASN A CA 1
ATOM 727 C C . ASN A 1 98 ? 19.180 0.648 -27.631 1.00 56.94 98 ASN A C 1
ATOM 729 O O . ASN A 1 98 ? 19.210 0.040 -28.700 1.00 56.94 98 ASN A O 1
ATOM 733 N N . ARG A 1 99 ? 18.282 0.317 -26.693 1.00 59.91 99 ARG A N 1
ATOM 734 C CA . ARG A 1 99 ? 17.146 -0.586 -26.984 1.00 59.91 99 ARG A CA 1
ATOM 735 C C . ARG A 1 99 ? 15.806 0.108 -26.727 1.00 59.91 99 ARG A C 1
ATOM 737 O O . ARG A 1 99 ? 15.286 -0.013 -25.616 1.00 59.91 99 ARG A O 1
ATOM 744 N N . PRO A 1 100 ? 15.253 0.853 -27.706 1.00 57.75 100 PRO A N 1
ATOM 745 C CA . PRO A 1 100 ? 13.946 1.480 -27.549 1.00 57.75 100 PRO A CA 1
ATOM 746 C C . PRO A 1 100 ? 12.877 0.422 -27.256 1.00 57.75 100 PRO A C 1
ATOM 748 O O . PRO A 1 100 ? 12.914 -0.689 -27.788 1.00 57.75 100 PRO A O 1
ATOM 751 N N . ARG A 1 101 ? 11.922 0.767 -26.387 1.00 60.53 101 ARG A N 1
ATOM 752 C CA . ARG A 1 101 ? 10.749 -0.072 -26.119 1.00 60.53 101 ARG A CA 1
ATOM 753 C C . ARG A 1 101 ? 9.818 0.035 -27.313 1.00 60.53 101 ARG A C 1
ATOM 755 O O . ARG A 1 101 ? 9.115 1.030 -27.454 1.00 60.53 101 ARG A O 1
ATOM 762 N N . ILE A 1 102 ? 9.852 -0.966 -28.177 1.00 53.84 102 ILE A N 1
ATOM 763 C CA . ILE A 1 102 ? 8.979 -1.049 -29.342 1.00 53.84 102 ILE A CA 1
ATOM 764 C C . ILE A 1 102 ? 8.177 -2.333 -29.184 1.00 53.84 102 ILE A C 1
ATOM 766 O O . ILE A 1 102 ?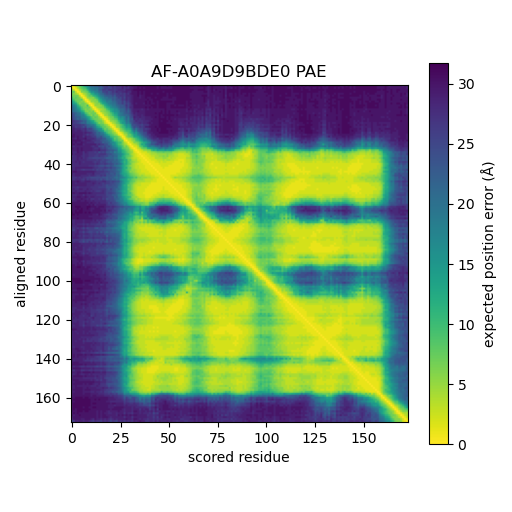 8.725 -3.428 -29.260 1.00 53.84 102 ILE A O 1
ATOM 770 N N . GLY A 1 103 ? 6.890 -2.185 -28.892 1.00 60.12 103 GLY A N 1
ATOM 771 C CA . GLY A 1 103 ? 5.974 -3.302 -28.710 1.00 60.12 103 GLY A CA 1
ATOM 772 C C . GLY A 1 103 ? 4.636 -2.836 -28.137 1.00 60.12 103 GLY A C 1
ATOM 773 O O . GLY A 1 103 ? 4.594 -1.802 -27.457 1.00 60.12 103 GLY A O 1
ATOM 774 N N . PRO A 1 104 ? 3.540 -3.563 -28.412 1.00 64.44 104 PRO A N 1
ATOM 775 C CA . PRO A 1 104 ? 2.248 -3.278 -27.803 1.00 64.44 104 PRO A CA 1
ATOM 776 C C . PRO A 1 104 ? 2.344 -3.374 -26.275 1.00 64.44 104 PRO A C 1
ATOM 778 O O . PRO A 1 104 ? 3.230 -4.026 -25.726 1.00 64.44 104 PRO A O 1
ATOM 781 N N . THR A 1 105 ? 1.445 -2.705 -25.557 1.00 69.25 105 THR A N 1
ATOM 782 C CA . THR A 1 105 ? 1.269 -2.978 -24.128 1.00 69.25 105 THR A CA 1
ATOM 783 C C . THR A 1 105 ? 0.741 -4.396 -23.974 1.00 69.25 105 THR A C 1
ATOM 785 O O . THR A 1 105 ? -0.367 -4.680 -24.417 1.00 69.25 105 THR A O 1
ATOM 788 N N . ASP A 1 106 ? 1.524 -5.270 -23.347 1.00 69.50 106 ASP A N 1
ATOM 789 C CA . ASP A 1 106 ? 1.065 -6.584 -22.920 1.00 69.50 106 ASP A CA 1
ATOM 790 C C . ASP A 1 106 ? 1.140 -6.687 -21.389 1.00 69.50 106 ASP A C 1
ATOM 792 O O . ASP A 1 106 ? 1.728 -5.861 -20.681 1.00 69.50 106 ASP A O 1
ATOM 796 N N . CYS A 1 107 ? 0.434 -7.662 -20.836 1.00 75.31 107 CYS A N 1
ATOM 797 C CA . CYS A 1 107 ? 0.484 -7.934 -19.400 1.00 75.31 107 CYS A CA 1
ATOM 798 C C . CYS A 1 107 ? 1.541 -9.011 -19.088 1.00 75.31 107 CYS A C 1
ATOM 800 O O . CYS A 1 107 ? 1.714 -9.412 -17.937 1.00 75.31 107 CYS A O 1
ATOM 802 N N . MET A 1 108 ? 2.290 -9.463 -20.102 1.00 69.94 108 MET A N 1
ATOM 803 C CA . MET A 1 108 ? 3.367 -10.432 -19.949 1.00 69.94 108 MET A CA 1
ATOM 804 C C . MET A 1 108 ? 4.562 -9.752 -19.271 1.00 69.94 108 MET A C 1
ATOM 806 O O . MET A 1 108 ? 5.355 -9.043 -19.880 1.00 69.94 108 MET A O 1
ATOM 810 N N . GLY A 1 109 ? 4.682 -9.962 -17.961 1.00 70.62 109 GLY A N 1
ATOM 811 C CA . GLY A 1 109 ? 5.688 -9.304 -17.122 1.00 70.62 109 GLY A CA 1
ATOM 812 C C . GLY A 1 109 ? 5.107 -8.294 -16.135 1.00 70.62 109 GLY A C 1
ATOM 813 O O . GLY A 1 109 ? 5.874 -7.634 -15.429 1.00 70.62 109 GLY A O 1
ATOM 814 N N . SER A 1 110 ? 3.776 -8.186 -16.034 1.00 80.12 110 SER A N 1
ATOM 815 C CA . SER A 1 110 ? 3.160 -7.546 -14.874 1.00 80.12 110 SER A CA 1
ATOM 816 C C . SER A 1 110 ? 3.471 -8.343 -13.608 1.00 80.12 110 SER A C 1
ATOM 818 O O . SER A 1 110 ? 3.452 -9.576 -13.625 1.00 80.12 110 SER A O 1
ATOM 820 N N . LYS A 1 111 ? 3.732 -7.647 -12.503 1.00 85.56 111 LYS A N 1
ATOM 821 C CA . LYS A 1 111 ? 3.872 -8.252 -11.178 1.00 85.56 111 LYS A CA 1
ATOM 822 C C . LYS A 1 111 ? 2.803 -7.712 -10.250 1.00 85.56 111 LYS A C 1
ATOM 824 O O . LYS A 1 111 ? 2.419 -6.544 -10.352 1.00 85.56 111 LYS A O 1
ATOM 829 N N . SER A 1 112 ? 2.362 -8.574 -9.348 1.00 89.75 112 SER A N 1
ATOM 830 C CA . SER A 1 112 ? 1.537 -8.219 -8.209 1.00 89.75 112 SER A CA 1
ATOM 831 C C . SER A 1 112 ? 2.151 -8.788 -6.938 1.00 89.75 112 SER A C 1
ATOM 833 O O . SER A 1 112 ? 2.802 -9.834 -6.959 1.00 89.75 112 SER A O 1
ATOM 835 N N . ARG A 1 113 ? 1.955 -8.073 -5.836 1.00 91.88 113 ARG A N 1
ATOM 836 C CA . ARG A 1 113 ? 2.297 -8.519 -4.492 1.00 91.88 113 ARG A CA 1
ATOM 837 C C . ARG A 1 113 ? 1.127 -8.195 -3.584 1.00 91.88 113 ARG A C 1
ATOM 839 O O . ARG A 1 113 ? 0.636 -7.069 -3.600 1.00 91.88 113 ARG A O 1
ATOM 846 N N . GLN A 1 114 ? 0.702 -9.184 -2.815 1.00 95.44 114 GLN A N 1
ATOM 847 C CA . GLN A 1 114 ? -0.360 -9.050 -1.833 1.00 95.44 114 GLN A CA 1
ATOM 848 C C . GLN A 1 114 ? 0.250 -9.121 -0.436 1.00 95.44 114 GLN A C 1
ATOM 850 O O . GLN A 1 114 ? 1.133 -9.943 -0.181 1.00 95.44 114 GLN A O 1
ATOM 855 N N . ILE A 1 115 ? -0.191 -8.231 0.445 1.00 95.44 115 ILE A N 1
ATOM 856 C CA . ILE A 1 115 ? 0.189 -8.185 1.854 1.00 95.44 115 ILE A CA 1
ATOM 857 C C . ILE A 1 115 ? -1.108 -8.147 2.652 1.00 95.44 115 ILE A C 1
ATOM 859 O O . ILE A 1 115 ? -1.939 -7.268 2.430 1.00 95.44 115 ILE A O 1
ATOM 863 N N . THR A 1 116 ? -1.271 -9.098 3.563 1.00 97.00 116 THR A N 1
ATOM 864 C CA . THR A 1 116 ? -2.452 -9.208 4.421 1.00 97.00 116 THR A CA 1
ATOM 865 C C . THR A 1 116 ? -2.073 -8.834 5.845 1.00 97.00 116 THR A C 1
ATOM 867 O O . THR A 1 116 ? -1.001 -9.210 6.321 1.00 97.00 116 THR A O 1
ATOM 870 N N . ILE A 1 117 ? -2.935 -8.062 6.499 1.00 96.19 117 ILE A N 1
ATOM 871 C CA . ILE A 1 117 ? -2.763 -7.583 7.866 1.00 96.19 117 ILE A CA 1
ATOM 872 C C . ILE A 1 117 ? -4.050 -7.881 8.626 1.00 96.19 117 ILE A C 1
ATOM 874 O O . ILE A 1 117 ? -5.120 -7.408 8.242 1.00 96.19 117 ILE A O 1
ATOM 878 N N . ASP A 1 118 ? -3.933 -8.643 9.705 1.00 96.50 118 ASP A N 1
ATOM 879 C CA . ASP A 1 118 ? -5.065 -9.032 10.541 1.00 96.50 118 ASP A CA 1
ATOM 880 C C . ASP A 1 118 ? -5.296 -8.035 11.686 1.00 96.50 118 ASP A C 1
ATOM 882 O O . ASP A 1 118 ? -4.399 -7.287 12.086 1.00 96.50 118 ASP A O 1
ATOM 886 N N . GLY A 1 119 ? -6.507 -8.055 12.250 1.00 94.81 119 GLY A N 1
ATOM 887 C CA . GLY A 1 119 ? -6.845 -7.308 13.464 1.00 94.81 119 GLY A CA 1
ATOM 888 C C . GLY A 1 119 ? -6.920 -5.792 13.279 1.00 94.81 119 GLY A C 1
ATOM 889 O O . GLY A 1 119 ? -6.757 -5.055 14.248 1.00 94.81 119 GLY A O 1
ATOM 890 N N . VAL A 1 120 ? -7.143 -5.310 12.057 1.00 96.38 120 VAL A N 1
ATOM 891 C CA . VAL A 1 120 ? -7.318 -3.891 11.746 1.00 96.38 120 VAL A CA 1
ATOM 892 C C . VAL A 1 120 ? -8.708 -3.434 12.173 1.00 96.38 120 VAL A C 1
ATOM 894 O O . VAL A 1 120 ? -9.722 -3.850 11.608 1.00 96.38 120 VAL A O 1
ATOM 897 N N . SER A 1 121 ? -8.743 -2.561 13.178 1.00 95.75 121 SER A N 1
ATOM 898 C CA . SER A 1 121 ? -9.975 -1.992 13.722 1.00 95.75 121 SER A CA 1
ATOM 899 C C . SER A 1 121 ? -10.612 -0.968 12.778 1.00 95.75 121 SER A C 1
ATOM 901 O O . SER A 1 121 ? -9.931 -0.324 11.979 1.00 95.75 121 SER A O 1
ATOM 903 N N . SER A 1 122 ? -11.932 -0.799 12.886 1.00 95.75 122 SER A N 1
ATOM 904 C CA . SER A 1 122 ? -12.668 0.256 12.184 1.00 95.75 122 SER A CA 1
ATOM 905 C C . SER A 1 122 ? -12.207 1.647 12.627 1.00 95.75 122 SER A C 1
ATOM 907 O O . SER A 1 122 ? -11.978 1.872 13.815 1.00 95.75 122 SER A O 1
ATOM 909 N N . GLY A 1 123 ? -12.156 2.602 11.707 1.00 95.06 123 GLY A N 1
ATOM 910 C CA . GLY A 1 123 ? -11.718 3.969 11.980 1.00 95.06 123 GLY A CA 1
ATOM 911 C C . GLY A 1 123 ? -11.310 4.700 10.708 1.00 95.06 123 GLY A C 1
ATOM 912 O O . GLY A 1 123 ? -11.384 4.147 9.616 1.00 95.06 123 GLY A O 1
ATOM 913 N N . THR A 1 124 ? -10.875 5.951 10.834 1.00 96.56 124 THR A N 1
ATOM 914 C CA . THR A 1 124 ? -10.319 6.701 9.698 1.00 96.56 124 THR A CA 1
ATOM 915 C C . THR A 1 124 ? -8.800 6.648 9.755 1.00 96.56 124 THR A C 1
ATOM 917 O O . THR A 1 124 ? -8.215 7.187 10.692 1.00 96.56 124 THR A O 1
ATOM 920 N N . TYR A 1 125 ? -8.167 6.025 8.760 1.00 97.19 125 TYR A N 1
ATOM 921 C CA . TYR A 1 125 ? -6.715 5.851 8.688 1.00 97.19 125 TYR A CA 1
ATOM 922 C C . TYR A 1 125 ? -6.076 6.794 7.673 1.00 97.19 125 TYR A C 1
ATOM 924 O O . TYR A 1 125 ? -6.498 6.858 6.523 1.00 97.19 125 TYR A O 1
ATOM 932 N N . ARG A 1 126 ? -4.985 7.454 8.062 1.00 97.06 126 ARG A N 1
ATOM 933 C CA . ARG A 1 126 ? -4.137 8.224 7.144 1.00 97.06 126 ARG A CA 1
ATOM 934 C C . ARG A 1 126 ? -3.275 7.282 6.317 1.00 97.06 126 ARG A C 1
ATOM 936 O O . ARG A 1 126 ? -2.399 6.612 6.866 1.00 97.06 126 ARG A O 1
ATOM 943 N N . LEU A 1 127 ? -3.482 7.257 5.006 1.00 96.25 127 LEU A N 1
ATOM 944 C CA . LEU A 1 127 ? -2.627 6.533 4.075 1.00 96.25 127 LEU A CA 1
ATOM 945 C C . LEU A 1 127 ? -1.401 7.379 3.739 1.00 96.25 127 LEU A C 1
ATOM 947 O O . LEU A 1 127 ? -1.495 8.429 3.102 1.00 96.25 127 LEU A O 1
ATOM 951 N N . LEU A 1 128 ? -0.237 6.888 4.139 1.00 94.94 128 LEU A N 1
ATOM 952 C CA . LEU A 1 128 ? 1.055 7.505 3.917 1.00 94.94 128 LEU A CA 1
ATOM 953 C C . LEU A 1 128 ? 1.881 6.666 2.940 1.00 94.94 128 LEU A C 1
ATOM 955 O O . LEU A 1 128 ? 1.918 5.436 3.004 1.00 94.94 128 LEU A O 1
ATOM 959 N N . ARG A 1 129 ? 2.586 7.343 2.038 1.00 91.88 129 ARG A N 1
ATOM 960 C CA . ARG A 1 129 ? 3.498 6.734 1.075 1.00 91.88 129 ARG A CA 1
ATOM 961 C C . ARG A 1 129 ? 4.839 7.431 1.131 1.00 91.88 129 ARG A C 1
ATOM 963 O O . ARG A 1 129 ? 4.910 8.628 0.861 1.00 91.88 129 ARG A O 1
ATOM 970 N N . ASP A 1 130 ? 5.887 6.691 1.486 1.00 87.69 130 ASP A N 1
ATOM 971 C CA . ASP A 1 130 ? 7.217 7.259 1.737 1.00 87.69 130 ASP A CA 1
ATOM 972 C C . ASP A 1 130 ? 7.125 8.518 2.648 1.00 87.69 130 ASP A C 1
ATOM 974 O O . ASP A 1 130 ? 7.731 9.556 2.380 1.00 87.69 130 ASP A O 1
ATOM 978 N N . ASN A 1 131 ? 6.300 8.429 3.705 1.00 89.44 131 ASN A N 1
ATOM 979 C CA . ASN A 1 131 ? 5.994 9.469 4.705 1.00 89.44 131 ASN A CA 1
ATOM 980 C C . ASN A 1 131 ? 5.222 10.695 4.187 1.00 89.44 131 ASN A C 1
ATOM 982 O O . ASN A 1 131 ? 5.138 11.713 4.875 1.00 89.44 131 ASN A O 1
ATOM 986 N N . LYS A 1 132 ? 4.639 10.622 2.990 1.00 91.00 132 LYS A N 1
ATOM 987 C CA . LYS A 1 132 ? 3.763 11.665 2.445 1.00 91.00 132 LYS A CA 1
ATOM 988 C C . LYS A 1 132 ? 2.313 11.220 2.491 1.00 91.00 132 LYS A C 1
ATOM 990 O O . LYS A 1 132 ? 2.011 10.094 2.105 1.00 91.00 132 LYS A O 1
ATOM 995 N N . LEU A 1 133 ? 1.424 12.114 2.914 1.00 92.38 133 LEU A N 1
ATOM 996 C CA . LEU A 1 133 ? -0.011 11.854 2.903 1.00 92.38 133 LEU A CA 1
ATOM 997 C C . LEU A 1 133 ? -0.509 11.644 1.471 1.00 92.38 133 LEU A C 1
ATOM 999 O O . LEU A 1 133 ? -0.209 12.434 0.575 1.00 92.38 133 LEU A O 1
ATOM 1003 N N . VAL A 1 134 ? -1.258 10.564 1.281 1.00 92.81 134 VAL A N 1
ATOM 1004 C CA . VAL A 1 134 ? -1.898 10.195 0.018 1.00 92.81 134 VAL A CA 1
ATOM 1005 C C . VAL A 1 134 ? -3.407 10.363 0.109 1.00 92.81 134 VAL A C 1
ATOM 1007 O O . VAL A 1 134 ? -4.001 10.887 -0.833 1.00 92.81 134 VAL A O 1
ATOM 1010 N N . ASP A 1 135 ? -4.020 9.881 1.191 1.00 94.38 135 ASP A N 1
ATOM 1011 C CA . ASP A 1 135 ? -5.463 9.987 1.428 1.00 94.38 135 ASP A CA 1
ATOM 1012 C C . ASP A 1 135 ? -5.829 9.687 2.888 1.00 94.38 135 ASP A C 1
ATOM 1014 O O . ASP A 1 135 ? -5.000 9.164 3.637 1.00 94.38 135 ASP A O 1
ATOM 1018 N N . ASP A 1 136 ? -7.087 9.942 3.238 1.00 94.56 136 ASP A N 1
ATOM 1019 C CA . ASP A 1 136 ? -7.735 9.485 4.467 1.00 94.56 136 ASP A CA 1
ATOM 1020 C C . ASP A 1 136 ? -8.756 8.384 4.136 1.00 94.56 136 ASP A C 1
ATOM 1022 O O . ASP A 1 136 ? -9.660 8.572 3.324 1.00 94.56 136 ASP A O 1
ATOM 1026 N N . LEU A 1 137 ? -8.616 7.215 4.761 1.00 94.81 137 LEU A N 1
ATOM 1027 C CA . LEU A 1 137 ? -9.386 6.012 4.447 1.00 94.81 137 LEU A CA 1
ATOM 1028 C C . LEU A 1 137 ? -10.397 5.702 5.563 1.00 94.81 137 LEU A C 1
ATOM 1030 O O . LEU A 1 137 ? -9.982 5.320 6.660 1.00 94.81 137 LEU A O 1
ATOM 1034 N N . PRO A 1 138 ? -11.713 5.841 5.326 1.00 94.75 138 PRO A N 1
ATOM 1035 C CA . PRO A 1 138 ? -12.733 5.516 6.318 1.00 94.75 138 PRO A CA 1
ATOM 1036 C C . PRO A 1 138 ? -13.050 4.010 6.325 1.00 94.75 138 PRO A C 1
ATOM 1038 O O . PRO A 1 138 ? -13.901 3.536 5.573 1.00 94.75 138 PRO A O 1
ATOM 1041 N N . PHE A 1 139 ? -12.406 3.247 7.209 1.00 94.12 139 PHE A N 1
ATOM 1042 C CA . PHE A 1 139 ? -12.720 1.836 7.467 1.00 94.12 139 PHE A CA 1
ATOM 1043 C C . PHE A 1 139 ? -13.972 1.742 8.339 1.00 94.12 139 PHE A C 1
ATOM 1045 O O . PHE A 1 139 ? -13.908 1.682 9.568 1.00 94.12 139 PHE A O 1
ATOM 1052 N N . GLN A 1 140 ? -15.130 1.817 7.693 1.00 91.31 140 GLN A N 1
ATOM 1053 C CA . GLN A 1 140 ? -16.441 1.848 8.335 1.00 91.31 140 GLN A CA 1
ATOM 1054 C C . GLN A 1 140 ? -17.428 0.946 7.583 1.00 91.31 140 GLN A C 1
ATOM 1056 O O . GLN A 1 140 ? -17.176 0.529 6.455 1.00 91.31 140 GLN A O 1
ATOM 1061 N N . GLY A 1 141 ? -18.578 0.658 8.197 1.00 89.50 141 GLY A N 1
ATOM 1062 C CA . GLY A 1 141 ? -19.619 -0.165 7.579 1.00 89.50 141 GLY A CA 1
ATOM 1063 C C . GLY A 1 141 ? -19.241 -1.646 7.500 1.00 89.50 141 GLY A C 1
ATOM 1064 O O . GLY A 1 141 ? -18.655 -2.190 8.431 1.00 89.50 141 GLY A O 1
ATOM 1065 N N . THR A 1 142 ? -19.622 -2.312 6.409 1.00 84.94 142 THR A N 1
ATOM 1066 C CA . THR A 1 142 ? -19.414 -3.759 6.203 1.00 84.94 142 THR A CA 1
ATOM 1067 C C . THR A 1 142 ? -18.063 -4.102 5.571 1.00 84.94 142 THR A C 1
ATOM 1069 O O . THR A 1 142 ? -17.671 -5.267 5.534 1.00 84.94 142 THR A O 1
ATOM 1072 N N . GLY A 1 143 ? -17.334 -3.102 5.086 1.00 89.19 143 GLY A N 1
ATOM 1073 C CA . GLY A 1 143 ? -16.044 -3.255 4.432 1.00 89.19 143 GLY A CA 1
ATOM 1074 C C . GLY A 1 143 ? -15.679 -1.995 3.661 1.00 89.19 143 GLY A C 1
ATOM 1075 O O . GLY A 1 143 ? -16.498 -1.092 3.490 1.00 89.19 143 GLY A O 1
ATOM 1076 N N . PHE A 1 144 ? -14.441 -1.938 3.198 1.00 92.81 144 PHE A N 1
ATOM 1077 C CA . PHE A 1 144 ? -13.894 -0.797 2.485 1.00 92.81 144 PHE A CA 1
ATOM 1078 C C . PHE A 1 144 ? -13.056 -1.286 1.310 1.00 92.81 144 PHE A C 1
ATOM 1080 O O . PHE A 1 144 ? -12.193 -2.138 1.486 1.00 92.81 144 PHE A O 1
ATOM 1087 N N . ASP A 1 145 ? -13.309 -0.729 0.131 1.00 94.88 145 ASP A N 1
ATOM 1088 C CA . ASP A 1 145 ? -12.589 -1.040 -1.099 1.00 94.88 145 ASP A CA 1
ATOM 1089 C C . ASP A 1 145 ? -12.044 0.256 -1.703 1.00 94.88 145 ASP A C 1
ATOM 1091 O O . ASP A 1 145 ? -12.795 1.199 -1.964 1.00 94.88 145 ASP A O 1
ATOM 1095 N N . TYR A 1 146 ? -10.729 0.325 -1.891 1.00 95.00 146 TYR A N 1
ATOM 1096 C CA . TYR A 1 146 ? -10.054 1.525 -2.363 1.00 95.00 146 TYR A CA 1
ATOM 1097 C C . TYR A 1 146 ? -8.930 1.206 -3.331 1.00 95.00 146 TYR A C 1
ATOM 1099 O O . TYR A 1 146 ? -7.985 0.482 -3.021 1.00 95.00 146 TYR A O 1
ATOM 1107 N N . VAL A 1 147 ? -8.987 1.828 -4.503 1.00 94.56 147 VAL A N 1
ATOM 1108 C CA . VAL A 1 147 ? -7.971 1.693 -5.543 1.00 94.56 147 VAL A CA 1
ATOM 1109 C C . VAL A 1 147 ? -7.355 3.056 -5.806 1.00 94.56 147 VAL A C 1
ATOM 1111 O O . VAL A 1 147 ? -8.061 4.013 -6.110 1.00 94.56 147 VAL A O 1
ATOM 1114 N N . ILE A 1 148 ? -6.026 3.124 -5.754 1.00 92.00 148 ILE A N 1
ATOM 1115 C CA . ILE A 1 148 ? -5.268 4.276 -6.230 1.00 92.00 148 ILE A CA 1
ATOM 1116 C C . ILE A 1 148 ? -4.366 3.862 -7.383 1.00 92.00 148 ILE A C 1
ATOM 1118 O O . ILE A 1 148 ? -3.407 3.093 -7.233 1.00 92.00 148 ILE A O 1
ATOM 1122 N N . ASP A 1 149 ? -4.683 4.382 -8.565 1.00 90.56 149 ASP A N 1
ATOM 1123 C CA . ASP A 1 149 ? -3.882 4.115 -9.746 1.00 90.56 149 ASP A CA 1
ATOM 1124 C C . ASP A 1 149 ? -2.530 4.851 -9.690 1.00 90.56 149 ASP A C 1
ATOM 1126 O O . ASP A 1 149 ? -2.313 5.823 -8.960 1.00 90.56 149 ASP A O 1
ATOM 1130 N N . ARG A 1 150 ? -1.587 4.377 -10.504 1.00 86.38 150 ARG A N 1
ATOM 1131 C CA . ARG A 1 150 ? -0.217 4.907 -10.575 1.00 86.38 150 ARG A CA 1
ATOM 1132 C C . ARG A 1 150 ? -0.122 6.387 -10.973 1.00 86.38 150 ARG A C 1
ATOM 1134 O O . ARG A 1 150 ? 0.841 7.051 -10.585 1.00 86.38 150 ARG A O 1
ATOM 1141 N N . TYR A 1 151 ? -1.067 6.911 -11.753 1.00 85.31 151 TYR A N 1
ATOM 1142 C CA . TYR A 1 151 ? -1.098 8.318 -12.159 1.00 85.31 151 TYR A CA 1
ATOM 1143 C C . TYR A 1 151 ? -1.659 9.201 -11.047 1.00 85.31 151 TYR A C 1
ATOM 1145 O O . TYR A 1 151 ? -1.052 10.224 -10.729 1.00 85.31 151 TYR A O 1
ATOM 1153 N N . GLN A 1 152 ? -2.760 8.785 -10.423 1.00 86.88 152 GLN A N 1
ATOM 1154 C CA . GLN A 1 152 ? -3.339 9.442 -9.254 1.00 86.88 152 GLN A CA 1
ATOM 1155 C C . GLN A 1 152 ? -2.330 9.501 -8.111 1.00 86.88 152 GLN A C 1
ATOM 1157 O O . GLN A 1 152 ? -2.079 10.581 -7.580 1.00 86.88 152 GLN A O 1
ATOM 1162 N N . LEU A 1 153 ? -1.674 8.379 -7.800 1.00 87.50 153 LEU A N 1
ATOM 1163 C CA . LEU A 1 153 ? -0.641 8.318 -6.770 1.00 87.50 153 LEU A CA 1
ATOM 1164 C C . LEU A 1 153 ? 0.484 9.318 -7.048 1.00 87.50 153 LEU A C 1
ATOM 1166 O O . LEU A 1 153 ? 0.849 10.100 -6.173 1.00 87.50 153 LEU A O 1
ATOM 1170 N N . ARG A 1 154 ? 1.004 9.344 -8.281 1.00 86.50 154 ARG A N 1
ATOM 1171 C CA . ARG A 1 154 ? 2.040 10.305 -8.678 1.00 86.50 154 ARG A CA 1
ATOM 1172 C C . ARG A 1 154 ? 1.564 11.747 -8.514 1.00 86.50 154 ARG A C 1
ATOM 1174 O O . ARG A 1 154 ? 2.303 12.573 -7.986 1.00 86.50 154 ARG A O 1
ATOM 1181 N N . ASN A 1 155 ? 0.350 12.054 -8.964 1.00 85.81 155 ASN A N 1
ATOM 1182 C CA . ASN A 1 155 ? -0.194 13.406 -8.889 1.00 85.81 155 ASN A CA 1
ATOM 1183 C C . ASN A 1 155 ? -0.348 13.861 -7.434 1.00 85.81 155 ASN A C 1
ATOM 1185 O O . ASN A 1 155 ? 0.100 14.955 -7.110 1.00 85.81 155 ASN A O 1
ATOM 1189 N N . ARG A 1 156 ? -0.879 13.014 -6.547 1.00 84.69 156 ARG A N 1
ATOM 1190 C CA . ARG A 1 156 ? -1.045 13.335 -5.120 1.00 84.69 156 ARG A CA 1
ATOM 1191 C C . ARG A 1 156 ? 0.293 13.524 -4.405 1.00 84.69 156 ARG A C 1
ATOM 1193 O O . ARG A 1 156 ? 0.483 14.510 -3.698 1.00 84.69 156 ARG A O 1
ATOM 1200 N N . LEU A 1 157 ? 1.268 12.652 -4.671 1.00 85.19 157 LEU A N 1
ATOM 1201 C CA . LEU A 1 157 ? 2.622 12.782 -4.119 1.00 85.19 157 LEU A CA 1
ATOM 1202 C C . LEU A 1 157 ? 3.341 14.056 -4.585 1.00 85.19 157 LEU A C 1
ATOM 1204 O O . LEU A 1 157 ? 4.141 14.616 -3.833 1.00 85.19 157 LEU A O 1
ATOM 1208 N N . ASN A 1 158 ? 3.052 14.515 -5.805 1.00 81.00 158 ASN A N 1
ATOM 1209 C CA . ASN A 1 158 ? 3.591 15.757 -6.358 1.00 81.00 158 ASN A CA 1
ATOM 1210 C C . ASN A 1 158 ? 2.828 16.996 -5.866 1.00 81.00 158 ASN A C 1
ATOM 1212 O O . ASN A 1 158 ? 3.440 18.029 -5.615 1.00 81.00 158 ASN A O 1
ATOM 1216 N N . GLN A 1 159 ? 1.514 16.906 -5.662 1.00 69.12 159 GLN A N 1
ATOM 1217 C CA . GLN A 1 159 ? 0.716 17.979 -5.060 1.00 69.12 159 GLN A CA 1
ATOM 1218 C C . GLN A 1 159 ? 1.111 18.220 -3.595 1.00 69.12 159 GLN A C 1
ATOM 1220 O O . GLN A 1 159 ? 1.181 19.368 -3.165 1.00 69.12 159 GLN A O 1
ATOM 1225 N N . GLY A 1 160 ? 1.517 17.175 -2.864 1.00 52.09 160 GLY A N 1
ATOM 1226 C CA . GLY A 1 160 ? 2.139 17.309 -1.541 1.00 52.09 160 GLY A CA 1
ATOM 1227 C C . GLY A 1 160 ? 3.491 18.046 -1.537 1.00 52.09 160 GLY A C 1
ATOM 1228 O O . GLY A 1 160 ? 3.919 18.520 -0.489 1.00 52.09 160 GLY A O 1
ATOM 1229 N N . ILE A 1 161 ? 4.160 18.189 -2.692 1.00 45.94 161 ILE A N 1
ATOM 1230 C CA . ILE A 1 161 ? 5.361 19.035 -2.856 1.00 45.94 161 ILE A CA 1
ATOM 1231 C C . ILE A 1 161 ? 4.964 20.503 -3.100 1.00 45.94 161 ILE A C 1
ATOM 1233 O O . ILE A 1 161 ? 5.696 21.406 -2.705 1.00 45.94 161 ILE A O 1
ATOM 1237 N N . LEU A 1 162 ? 3.787 20.750 -3.685 1.00 37.84 162 LEU A N 1
ATOM 1238 C CA . LEU A 1 162 ? 3.262 22.093 -3.963 1.00 37.84 162 LEU A CA 1
ATOM 1239 C C . LEU A 1 162 ? 2.440 22.689 -2.807 1.00 37.84 162 LEU A C 1
ATOM 1241 O O . LEU A 1 162 ? 2.217 23.892 -2.784 1.00 37.84 162 LEU A O 1
ATOM 1245 N N . SER A 1 163 ? 2.060 21.898 -1.800 1.00 37.19 163 SER A N 1
ATOM 1246 C CA . SER A 1 163 ? 1.341 22.380 -0.606 1.00 37.19 163 SER A CA 1
ATOM 1247 C C . SER A 1 163 ? 2.209 23.188 0.385 1.00 37.19 163 SER A C 1
ATOM 1249 O O . SER A 1 163 ? 1.757 23.502 1.487 1.00 37.19 163 SER A O 1
ATOM 1251 N N . LYS A 1 164 ? 3.443 23.566 0.023 1.00 42.12 164 LYS A N 1
ATOM 1252 C CA . LYS A 1 164 ? 4.182 24.662 0.678 1.00 42.12 164 LYS A CA 1
ATOM 1253 C C . LYS A 1 164 ? 4.081 25.926 -0.180 1.00 42.12 164 LYS A C 1
ATOM 1255 O O . LYS A 1 164 ? 5.064 26.362 -0.767 1.00 42.12 164 LYS A O 1
ATOM 1260 N N . GLY A 1 165 ? 2.888 26.501 -0.266 1.00 38.56 165 GLY A N 1
ATOM 1261 C CA . GLY A 1 165 ? 2.686 27.766 -0.966 1.00 38.56 165 GLY A CA 1
ATOM 1262 C C . GLY A 1 165 ? 1.215 28.103 -1.148 1.00 38.56 165 GLY A C 1
ATOM 1263 O O . GLY A 1 165 ? 0.560 27.544 -2.015 1.00 38.56 165 GLY A O 1
ATOM 1264 N N . ASP A 1 166 ? 0.741 29.037 -0.328 1.00 33.97 166 ASP A N 1
ATOM 1265 C CA . ASP A 1 166 ? -0.476 29.833 -0.504 1.00 33.97 166 ASP A CA 1
ATOM 1266 C C . ASP A 1 166 ? -1.829 29.110 -0.604 1.00 33.97 166 ASP A C 1
ATOM 1268 O O . ASP A 1 166 ? -2.382 28.841 -1.669 1.00 33.97 166 ASP A O 1
ATOM 1272 N N . VAL A 1 167 ? -2.478 29.011 0.560 1.00 40.34 167 VAL A N 1
ATOM 1273 C CA . VAL A 1 167 ? -3.931 29.175 0.643 1.00 40.34 167 VAL A CA 1
ATOM 1274 C C . VAL A 1 167 ? -4.244 30.638 0.316 1.00 40.34 167 VAL A C 1
ATOM 1276 O O . VAL A 1 167 ? -4.198 31.508 1.184 1.00 40.34 167 VAL A O 1
ATOM 1279 N N . ARG A 1 168 ? -4.596 30.927 -0.937 1.00 34.41 168 ARG A N 1
ATOM 1280 C CA . ARG A 1 168 ? -5.476 32.059 -1.244 1.00 34.41 168 ARG A CA 1
ATOM 1281 C C . ARG A 1 168 ? -6.757 31.522 -1.842 1.00 34.41 168 ARG A C 1
ATOM 1283 O O . ARG A 1 168 ? -6.787 31.020 -2.961 1.00 34.41 168 ARG A O 1
ATOM 1290 N N . GLY A 1 169 ? -7.806 31.624 -1.033 1.00 40.75 169 GLY A N 1
ATOM 1291 C CA . GLY A 1 169 ? -9.162 31.332 -1.440 1.00 40.75 169 GLY A CA 1
ATOM 1292 C C . GLY A 1 169 ? -9.547 32.132 -2.677 1.00 40.75 169 GLY A C 1
ATOM 1293 O O . GLY A 1 169 ? -9.267 33.322 -2.798 1.00 40.75 169 GLY A O 1
ATOM 1294 N N . SER A 1 170 ? -10.253 31.462 -3.571 1.00 31.47 170 SER A N 1
ATOM 1295 C CA . SER A 1 170 ? -11.199 32.124 -4.447 1.00 31.47 170 SER A CA 1
ATOM 1296 C C . SER A 1 170 ? -12.410 31.217 -4.536 1.00 31.47 170 SER A C 1
ATOM 1298 O O . SER A 1 170 ? -12.505 30.363 -5.410 1.00 31.47 170 SER A O 1
ATOM 1300 N N . ALA A 1 171 ? -13.353 31.438 -3.621 1.00 38.09 171 ALA A N 1
ATOM 1301 C CA . ALA A 1 171 ? -14.749 31.282 -3.982 1.00 38.09 171 ALA A CA 1
ATOM 1302 C C . ALA A 1 171 ? -15.001 32.186 -5.197 1.00 38.09 171 ALA A C 1
ATOM 1304 O O . ALA A 1 171 ? -14.536 33.330 -5.235 1.00 38.09 171 ALA A O 1
ATOM 1305 N N . ARG A 1 172 ? -15.656 31.652 -6.218 1.00 29.47 172 ARG A N 1
ATOM 1306 C CA . ARG A 1 172 ? -16.141 32.407 -7.372 1.00 29.47 172 ARG A CA 1
ATOM 1307 C C . ARG A 1 172 ? -17.469 31.793 -7.832 1.00 29.47 172 ARG A C 1
ATOM 1309 O O . ARG A 1 172 ? -17.723 30.639 -7.494 1.00 29.47 172 ARG A O 1
ATOM 1316 N N . PRO A 1 173 ? -18.287 32.615 -8.502 1.00 41.66 173 PRO A N 1
ATOM 1317 C CA . PRO A 1 173 ? -19.637 33.001 -8.083 1.00 41.66 173 PRO A CA 1
ATOM 1318 C C . PRO A 1 173 ? -20.735 31.999 -8.423 1.00 41.66 173 PRO A C 1
ATOM 1320 O O . PRO A 1 173 ? -20.543 31.209 -9.373 1.00 41.66 173 PRO A O 1
#

Nearest PDB structures (foldseek):
  8the-assembly1_A  TM=6.367E-01  e=5.575E+00  Pseudomonas aeruginosa
  3v89-assembly1_A  TM=2.163E-01  e=2.368E+00  Neisseria meningitidis serogroup B
  3v8x-assembly1_A  TM=2.252E-01  e=9.867E+00  Neisseria meningitidis serogroup B

Radius of gyration: 26.05 Å; Cα contacts (8 Å, |Δi|>4): 279; chains: 1; bounding box: 84×44×81 Å